Protein AF-A0A7C4LG03-F1 (afdb_monomer_lite)

Structure (mmCIF, N/CA/C/O backbone):
data_AF-A0A7C4LG03-F1
#
_entry.id   AF-A0A7C4LG03-F1
#
loop_
_atom_site.group_PDB
_atom_site.id
_atom_site.type_symbol
_atom_site.label_atom_id
_atom_site.label_alt_id
_atom_site.label_comp_id
_atom_site.label_asym_id
_atom_site.label_entity_id
_atom_site.label_seq_id
_atom_site.pdbx_PDB_ins_code
_atom_site.Cartn_x
_atom_site.Cartn_y
_atom_site.Cartn_z
_atom_site.occupancy
_atom_site.B_iso_or_equiv
_atom_site.auth_seq_id
_atom_site.auth_comp_id
_atom_site.auth_asym_id
_atom_site.auth_atom_id
_atom_site.pdbx_PDB_model_num
ATOM 1 N N . MET A 1 1 ? -9.946 -1.628 -6.806 1.00 77.06 1 MET A N 1
ATOM 2 C CA . MET A 1 1 ? -10.764 -2.321 -5.781 1.00 77.06 1 MET A CA 1
ATOM 3 C C . MET A 1 1 ? -10.732 -1.631 -4.414 1.00 77.06 1 MET A C 1
ATOM 5 O O . MET A 1 1 ? -11.793 -1.486 -3.821 1.00 77.06 1 MET A O 1
ATOM 9 N N . GLY A 1 2 ? -9.588 -1.123 -3.931 1.00 86.25 2 GLY A N 1
ATOM 10 C CA . GLY A 1 2 ? -9.483 -0.459 -2.616 1.00 86.25 2 GLY A CA 1
ATOM 11 C C . GLY A 1 2 ? -10.458 0.692 -2.360 1.00 86.25 2 GLY A C 1
ATOM 12 O O . GLY A 1 2 ? -11.026 0.765 -1.279 1.00 86.25 2 GLY A O 1
ATOM 13 N N . ALA A 1 3 ? -10.741 1.531 -3.362 1.00 88.12 3 ALA A N 1
ATOM 14 C CA . ALA A 1 3 ? -11.720 2.617 -3.231 1.00 88.12 3 ALA A CA 1
ATOM 15 C C . ALA A 1 3 ? -13.138 2.117 -2.883 1.00 88.12 3 ALA A C 1
ATOM 17 O O . ALA A 1 3 ? -13.850 2.743 -2.102 1.00 88.12 3 ALA A O 1
ATOM 18 N N . ILE A 1 4 ? -13.530 0.953 -3.412 1.00 91.38 4 ILE A N 1
ATOM 19 C CA . ILE A 1 4 ? -14.808 0.310 -3.083 1.00 91.38 4 ILE A CA 1
ATOM 20 C C . ILE A 1 4 ? -14.741 -0.281 -1.670 1.00 91.38 4 ILE A C 1
ATOM 22 O O . ILE A 1 4 ? -15.679 -0.127 -0.896 1.00 91.38 4 ILE A O 1
ATOM 26 N N . GLY A 1 5 ? -13.619 -0.902 -1.294 1.00 86.06 5 GLY A N 1
ATOM 27 C CA . GLY A 1 5 ? -13.399 -1.389 0.073 1.00 86.06 5 GLY A CA 1
ATOM 28 C C . GLY A 1 5 ? -13.488 -0.275 1.123 1.00 86.06 5 GLY A C 1
ATOM 29 O O . GLY A 1 5 ? -14.085 -0.469 2.178 1.00 86.06 5 GLY A O 1
ATOM 30 N N . MET A 1 6 ? -12.991 0.922 0.805 1.00 90.31 6 MET A N 1
ATOM 31 C CA . MET A 1 6 ? -13.046 2.091 1.688 1.00 90.31 6 MET A CA 1
ATOM 32 C C . MET A 1 6 ? -14.484 2.549 1.985 1.00 90.31 6 MET A C 1
ATOM 34 O O . MET A 1 6 ? -14.766 3.015 3.088 1.00 90.31 6 MET A O 1
ATOM 38 N N . THR A 1 7 ? -15.398 2.415 1.016 1.00 90.12 7 THR A N 1
ATOM 39 C CA . THR A 1 7 ? -16.798 2.854 1.148 1.00 90.12 7 THR A CA 1
ATOM 40 C C . THR A 1 7 ? -17.733 1.745 1.622 1.00 90.12 7 THR A C 1
ATOM 42 O O . THR A 1 7 ? -18.700 2.025 2.329 1.00 90.12 7 THR A O 1
ATOM 45 N N . ARG A 1 8 ? -17.456 0.485 1.265 1.00 90.12 8 ARG A N 1
ATOM 46 C CA . ARG A 1 8 ? -18.318 -0.665 1.577 1.00 90.12 8 ARG A CA 1
ATOM 47 C C . ARG A 1 8 ? -17.996 -1.342 2.906 1.00 90.12 8 ARG A C 1
ATOM 49 O O . ARG A 1 8 ? -18.897 -1.937 3.490 1.00 90.12 8 ARG A O 1
ATOM 56 N N . LEU A 1 9 ? -16.753 -1.282 3.391 1.00 88.00 9 LEU A N 1
ATOM 57 C CA . LEU A 1 9 ? -16.386 -1.961 4.634 1.00 88.00 9 LEU A CA 1
ATOM 58 C C . LEU A 1 9 ? -16.819 -1.167 5.869 1.00 88.00 9 LEU A C 1
ATOM 60 O O . LEU A 1 9 ? -16.688 0.060 5.949 1.00 88.00 9 LEU A O 1
ATOM 64 N N . GLN A 1 10 ? -17.325 -1.903 6.854 1.00 84.12 10 GLN A N 1
ATOM 65 C CA . GLN A 1 10 ? -17.710 -1.369 8.153 1.00 84.12 10 GLN A CA 1
ATOM 66 C C . GLN A 1 10 ? -16.500 -1.328 9.089 1.00 84.12 10 GLN A C 1
ATOM 68 O O . GLN A 1 10 ? -15.719 -2.277 9.149 1.00 84.12 10 GLN A O 1
ATOM 73 N N . GLY A 1 11 ? -16.374 -0.232 9.839 1.00 85.81 11 GLY A N 1
ATOM 74 C CA . GLY A 1 11 ? -15.279 -0.018 10.783 1.00 85.81 11 GLY A CA 1
ATOM 75 C C . GLY A 1 11 ? -13.996 0.509 10.132 1.00 85.81 11 GLY A C 1
ATOM 76 O O . GLY A 1 11 ? -13.647 0.178 9.000 1.00 85.81 11 GLY A O 1
ATOM 77 N N . PHE A 1 12 ? -13.271 1.349 10.871 1.00 88.69 12 PHE A N 1
ATOM 78 C CA . PHE A 1 12 ? -12.033 1.983 10.408 1.00 88.69 12 PHE A CA 1
ATOM 79 C C . PHE A 1 12 ? -10.944 0.965 10.044 1.00 88.69 12 PHE A C 1
ATOM 81 O O . PHE A 1 12 ? -10.333 1.075 8.986 1.00 88.69 12 PHE A O 1
ATOM 88 N N . PHE A 1 13 ? -10.729 -0.051 10.885 1.00 89.38 13 PHE A N 1
ATOM 89 C CA . PHE A 1 13 ? -9.651 -1.028 10.699 1.00 89.38 13 PHE A CA 1
ATOM 90 C C . PHE A 1 13 ? -9.814 -1.838 9.409 1.00 89.38 13 PHE A C 1
ATOM 92 O O . PHE A 1 13 ? -8.852 -1.998 8.661 1.00 89.38 13 PHE A O 1
ATOM 99 N N . ASN A 1 14 ? -11.043 -2.246 9.086 1.00 90.50 14 ASN A N 1
ATOM 100 C CA . ASN A 1 14 ? -11.335 -2.952 7.840 1.00 90.50 14 ASN A CA 1
ATOM 101 C C . ASN A 1 14 ? -11.124 -2.054 6.613 1.00 90.50 14 ASN A C 1
ATOM 103 O O . ASN A 1 14 ? -10.578 -2.503 5.606 1.00 90.50 14 ASN A O 1
ATOM 107 N N . ARG A 1 15 ? -11.503 -0.769 6.699 1.00 91.88 15 ARG A N 1
ATOM 108 C CA . ARG A 1 15 ? -11.278 0.205 5.616 1.00 91.88 15 ARG A CA 1
ATOM 109 C C . ARG A 1 15 ? -9.795 0.440 5.364 1.00 91.88 15 ARG A C 1
ATOM 111 O O . ARG A 1 15 ? -9.361 0.378 4.217 1.00 91.88 15 ARG A O 1
ATOM 118 N N . VAL A 1 16 ? -9.018 0.669 6.422 1.00 92.25 16 VAL A N 1
ATOM 119 C CA . VAL A 1 16 ? -7.570 0.884 6.307 1.00 92.25 16 VAL A CA 1
ATOM 120 C C . VAL A 1 16 ? -6.876 -0.367 5.772 1.00 92.25 16 VAL A C 1
ATOM 122 O O . VAL A 1 16 ? -6.035 -0.243 4.889 1.00 92.25 16 VAL A O 1
ATOM 125 N N . HIS A 1 17 ? -7.270 -1.563 6.222 1.00 91.56 17 HIS A N 1
ATOM 126 C CA . HIS A 1 17 ? -6.746 -2.821 5.688 1.00 91.56 17 HIS A CA 1
ATOM 127 C C . HIS A 1 17 ? -7.008 -2.960 4.181 1.00 91.56 17 HIS A C 1
ATOM 129 O O . HIS A 1 17 ? -6.089 -3.223 3.408 1.00 91.56 17 HIS A O 1
ATOM 135 N N . ALA A 1 18 ? -8.244 -2.722 3.733 1.00 94.06 18 ALA A N 1
ATOM 136 C CA . ALA A 1 18 ? -8.564 -2.787 2.309 1.00 94.06 18 ALA A CA 1
ATOM 137 C C . ALA A 1 18 ? -7.837 -1.715 1.486 1.00 94.06 18 ALA A C 1
ATOM 139 O O . ALA A 1 18 ? -7.414 -1.991 0.359 1.00 94.06 18 ALA A O 1
ATOM 140 N N . ALA A 1 19 ? -7.667 -0.510 2.035 1.00 93.25 19 ALA A N 1
ATOM 141 C CA . ALA A 1 19 ? -6.915 0.553 1.383 1.00 93.25 19 ALA A CA 1
ATOM 142 C C . ALA A 1 19 ? -5.451 0.150 1.176 1.00 93.25 19 ALA A C 1
ATOM 144 O O . ALA A 1 19 ? -4.922 0.332 0.081 1.00 93.25 19 ALA A O 1
ATOM 145 N N . THR A 1 20 ? -4.805 -0.446 2.177 1.00 93.56 20 THR A N 1
ATOM 146 C CA . THR A 1 20 ? -3.368 -0.738 2.113 1.00 93.56 20 THR A CA 1
ATOM 147 C C . THR A 1 20 ? -3.046 -2.020 1.370 1.00 93.56 20 THR A C 1
ATOM 149 O O . THR A 1 20 ? -2.132 -2.006 0.549 1.00 93.56 20 THR A O 1
ATOM 152 N N . VAL A 1 21 ? -3.854 -3.075 1.512 1.00 93.94 21 VAL A N 1
ATOM 153 C CA . VAL A 1 21 ? -3.747 -4.267 0.652 1.00 93.94 21 VAL A CA 1
ATOM 154 C C . VAL A 1 21 ? -3.955 -3.884 -0.813 1.00 93.94 21 VAL A C 1
ATOM 156 O O . VAL A 1 21 ? -3.182 -4.298 -1.677 1.00 93.94 21 VAL A O 1
ATOM 159 N N . SER A 1 22 ? -4.944 -3.031 -1.106 1.00 93.62 22 SER A N 1
ATOM 160 C CA . SER A 1 22 ? -5.149 -2.551 -2.473 1.00 93.62 22 SER A CA 1
ATOM 161 C C . SER A 1 22 ? -4.047 -1.607 -2.949 1.00 93.62 22 SER A C 1
ATOM 163 O O . SER A 1 22 ? -3.788 -1.594 -4.147 1.00 93.62 22 SER A O 1
ATOM 165 N N . ALA A 1 23 ? -3.434 -0.803 -2.079 1.00 93.88 23 ALA A N 1
ATOM 166 C CA . ALA A 1 23 ? -2.336 0.081 -2.463 1.00 93.88 23 ALA A CA 1
ATOM 167 C C . ALA A 1 23 ? -1.068 -0.721 -2.784 1.00 93.88 23 ALA A C 1
ATOM 169 O O . ALA A 1 23 ? -0.436 -0.463 -3.806 1.00 93.88 23 ALA A O 1
ATOM 170 N N . ILE A 1 24 ? -0.741 -1.728 -1.965 1.00 95.31 24 ILE A N 1
ATOM 171 C CA . ILE A 1 24 ? 0.409 -2.612 -2.182 1.00 95.31 24 ILE A CA 1
ATOM 172 C C . ILE A 1 24 ? 0.174 -3.452 -3.436 1.00 95.31 24 ILE A C 1
ATOM 174 O O . ILE A 1 24 ? 0.907 -3.303 -4.409 1.00 95.31 24 ILE A O 1
ATOM 178 N N . GLY A 1 25 ? -0.878 -4.275 -3.466 1.00 92.50 25 GLY A N 1
ATOM 179 C CA . GLY A 1 25 ? -1.142 -5.155 -4.609 1.00 92.50 25 GLY A CA 1
ATOM 180 C C . GLY A 1 25 ? -1.441 -4.388 -5.900 1.00 92.50 25 GLY A C 1
ATOM 181 O O . GLY A 1 25 ? -1.019 -4.790 -6.978 1.00 92.50 25 GLY A O 1
ATOM 182 N N . GLY A 1 26 ? -2.127 -3.247 -5.795 1.00 92.25 26 GLY A N 1
ATOM 183 C CA . GLY A 1 26 ? -2.490 -2.423 -6.945 1.00 92.25 26 GLY A CA 1
ATOM 184 C C . GLY A 1 26 ? -1.356 -1.565 -7.501 1.00 92.25 26 GLY A C 1
ATOM 185 O O . GLY A 1 26 ? -1.451 -1.175 -8.657 1.00 92.25 26 GLY A O 1
ATOM 186 N N . SER A 1 27 ? -0.304 -1.276 -6.726 1.00 94.81 27 SER A N 1
ATOM 187 C CA . SER A 1 27 ? 0.815 -0.432 -7.187 1.00 94.81 27 SER A CA 1
ATOM 188 C C . SER A 1 27 ? 2.104 -1.219 -7.397 1.00 94.81 27 SER A C 1
ATOM 190 O O . SER A 1 27 ? 2.779 -1.020 -8.401 1.00 94.81 27 SER A O 1
ATOM 192 N N . VAL A 1 28 ? 2.456 -2.138 -6.493 1.00 96.50 28 VAL A N 1
ATOM 193 C CA . VAL A 1 28 ? 3.730 -2.875 -6.556 1.00 96.50 28 VAL A CA 1
ATOM 194 C C . VAL A 1 28 ? 3.779 -3.773 -7.791 1.00 96.50 28 VAL A C 1
ATOM 196 O O . VAL A 1 28 ? 4.747 -3.715 -8.546 1.00 96.50 28 VAL A O 1
ATOM 199 N N . THR A 1 29 ? 2.725 -4.552 -8.047 1.00 95.12 29 THR A N 1
ATOM 200 C CA . THR A 1 29 ? 2.655 -5.451 -9.208 1.00 95.12 29 THR A CA 1
ATOM 201 C C . THR A 1 29 ? 2.825 -4.712 -10.545 1.00 95.12 29 THR A C 1
ATOM 203 O O . THR A 1 29 ? 3.712 -5.100 -11.310 1.00 95.12 29 THR A O 1
ATOM 206 N N . PRO A 1 30 ? 2.072 -3.634 -10.852 1.00 95.94 30 PRO A N 1
ATOM 207 C CA . PRO A 1 30 ? 2.290 -2.905 -12.099 1.00 95.94 30 PRO A CA 1
ATOM 208 C C . PRO A 1 30 ? 3.618 -2.147 -12.134 1.00 95.94 30 PRO A C 1
ATOM 210 O O . PRO A 1 30 ? 4.205 -2.061 -13.204 1.00 95.94 30 PRO A O 1
ATOM 213 N N . LEU A 1 31 ? 4.141 -1.637 -11.013 1.00 96.94 31 LEU A N 1
ATOM 214 C CA . LEU A 1 31 ? 5.446 -0.961 -11.005 1.00 96.94 31 LEU A CA 1
ATOM 215 C C . LEU A 1 31 ? 6.603 -1.917 -11.316 1.00 96.94 31 LEU A C 1
ATOM 217 O O . LEU A 1 31 ? 7.500 -1.554 -12.078 1.00 96.94 31 LEU A O 1
ATOM 221 N N . ILE A 1 32 ? 6.566 -3.143 -10.788 1.00 96.31 32 ILE A N 1
ATOM 222 C CA . ILE A 1 32 ? 7.520 -4.193 -11.169 1.00 96.31 32 ILE A CA 1
ATOM 223 C C . ILE A 1 32 ? 7.351 -4.529 -12.656 1.00 96.31 32 ILE A C 1
ATOM 225 O O . ILE A 1 32 ? 8.340 -4.593 -13.383 1.00 96.31 32 ILE A O 1
ATOM 229 N N . GLY A 1 33 ? 6.108 -4.664 -13.130 1.00 95.88 33 GLY A N 1
ATOM 230 C CA . GLY A 1 33 ? 5.812 -4.897 -14.546 1.00 95.88 33 GLY A CA 1
ATOM 231 C C . GLY A 1 33 ? 6.370 -3.807 -15.465 1.00 95.88 33 GLY A C 1
ATOM 232 O O . GLY A 1 33 ? 7.038 -4.119 -16.444 1.00 95.88 33 GLY A O 1
ATOM 233 N N . VAL A 1 34 ? 6.168 -2.531 -15.123 1.00 96.19 34 VAL A N 1
ATOM 234 C CA . VAL A 1 34 ? 6.709 -1.377 -15.860 1.00 96.19 34 VAL A CA 1
ATOM 235 C C . VAL A 1 34 ? 8.233 -1.362 -15.811 1.00 96.19 34 VAL A C 1
ATOM 237 O O . VAL A 1 34 ? 8.863 -1.054 -16.818 1.00 96.19 34 VAL A O 1
ATOM 240 N N . SER A 1 35 ? 8.837 -1.730 -14.679 1.00 95.06 35 SER A N 1
ATOM 241 C CA . SER A 1 35 ? 10.294 -1.802 -14.559 1.00 95.06 35 SER A CA 1
ATOM 242 C C . SER A 1 35 ? 10.890 -2.826 -15.529 1.00 95.06 35 SER A C 1
ATOM 244 O O . SER A 1 35 ? 11.797 -2.495 -16.295 1.00 95.06 35 SER A O 1
ATOM 246 N N . LEU A 1 36 ? 10.318 -4.033 -15.576 1.00 95.12 36 LEU A N 1
ATOM 247 C CA . LEU A 1 36 ? 10.741 -5.093 -16.494 1.00 95.12 36 LEU A CA 1
ATOM 248 C C . LEU A 1 36 ? 10.434 -4.749 -17.958 1.00 95.12 36 LEU A C 1
ATOM 250 O O . LEU A 1 36 ? 11.296 -4.911 -18.820 1.00 95.12 36 LEU A O 1
ATOM 254 N N . LEU A 1 37 ? 9.236 -4.230 -18.241 1.00 95.31 37 LEU A N 1
ATOM 255 C CA . LEU A 1 37 ? 8.824 -3.849 -19.593 1.00 95.31 37 LEU A CA 1
ATOM 256 C C . LEU A 1 37 ? 9.695 -2.721 -20.151 1.00 95.31 37 LEU A C 1
ATOM 258 O O . LEU A 1 37 ? 10.096 -2.771 -21.309 1.00 95.31 37 LEU A O 1
ATOM 262 N N . SER A 1 38 ? 10.031 -1.729 -19.325 1.00 93.81 38 SER A N 1
ATOM 263 C CA . SER A 1 38 ? 10.912 -0.629 -19.714 1.00 93.81 38 SER A CA 1
ATOM 264 C C . SER A 1 38 ? 12.273 -1.146 -20.178 1.00 93.81 38 SER A C 1
ATOM 266 O O . SER A 1 38 ? 12.777 -0.686 -21.196 1.00 93.81 38 SER A O 1
ATOM 268 N N . LEU A 1 39 ? 12.847 -2.141 -19.493 1.00 91.50 39 LEU A N 1
ATOM 269 C CA . LEU A 1 39 ? 14.127 -2.741 -19.890 1.00 91.50 39 LEU A CA 1
ATOM 270 C C . LEU A 1 39 ? 14.058 -3.464 -21.243 1.00 91.50 39 LEU A C 1
ATOM 272 O O . LEU A 1 39 ? 15.052 -3.464 -21.967 1.00 91.50 39 LEU A O 1
ATOM 276 N N . ALA A 1 40 ? 12.902 -4.034 -21.589 1.00 92.00 40 ALA A N 1
ATOM 277 C CA . ALA A 1 40 ? 12.679 -4.721 -22.860 1.00 92.00 40 ALA A CA 1
ATOM 278 C C . ALA A 1 40 ? 12.432 -3.766 -24.046 1.00 92.00 40 ALA A C 1
ATOM 280 O O . ALA A 1 40 ? 12.560 -4.175 -25.196 1.00 92.00 40 ALA A O 1
ATOM 281 N N . LEU A 1 41 ? 12.085 -2.499 -23.792 1.00 92.44 41 LEU A N 1
ATOM 282 C CA . LEU A 1 41 ? 11.803 -1.511 -24.836 1.00 92.44 41 LEU A CA 1
ATOM 283 C C . LEU A 1 41 ? 13.077 -0.764 -25.253 1.00 92.44 41 LEU A C 1
ATOM 285 O O . LEU A 1 41 ? 13.488 0.215 -24.627 1.00 92.44 41 LEU A O 1
ATOM 289 N N . GLU A 1 42 ? 13.690 -1.204 -26.351 1.00 86.62 42 GLU A N 1
ATOM 290 C CA . GLU A 1 42 ? 14.899 -0.579 -26.911 1.00 86.62 42 GLU A CA 1
ATOM 291 C C . GLU A 1 42 ? 14.644 0.830 -27.470 1.00 86.62 42 GLU A C 1
ATOM 293 O O . GLU A 1 42 ? 15.502 1.703 -27.338 1.00 86.62 42 GLU A O 1
ATOM 298 N N . GLU A 1 43 ? 13.429 1.094 -27.958 1.00 87.31 43 GLU A N 1
ATOM 299 C CA . GLU A 1 43 ? 12.965 2.402 -28.458 1.00 87.31 43 GLU A CA 1
ATOM 300 C C . GLU A 1 43 ? 13.084 3.536 -27.420 1.00 87.31 43 GLU A C 1
ATOM 302 O O . GLU A 1 43 ? 13.175 4.719 -27.754 1.00 87.31 43 GLU A O 1
ATOM 307 N N . LEU A 1 44 ? 13.108 3.199 -26.125 1.00 79.88 44 LEU A N 1
ATOM 308 C CA . LEU A 1 44 ? 13.279 4.181 -25.053 1.00 79.88 44 LEU A CA 1
ATOM 309 C C . LEU A 1 44 ? 14.725 4.693 -24.929 1.00 79.88 44 LEU A C 1
ATOM 311 O O . LEU A 1 44 ? 14.957 5.706 -24.252 1.00 79.88 44 LEU A O 1
ATOM 315 N N . GLY A 1 45 ? 15.693 4.018 -25.556 1.00 89.06 45 GLY A N 1
ATOM 316 C CA . GLY A 1 45 ? 17.114 4.331 -25.457 1.00 89.06 45 GLY A CA 1
ATOM 317 C C . GLY A 1 45 ? 17.586 4.357 -24.001 1.00 89.06 45 GLY A C 1
ATOM 318 O O . GLY A 1 45 ? 17.203 3.523 -23.184 1.00 89.06 45 GLY A O 1
ATOM 319 N N . ILE A 1 46 ? 18.387 5.359 -23.632 1.00 90.31 46 ILE A N 1
ATOM 320 C CA . ILE A 1 46 ? 18.949 5.493 -22.276 1.00 90.31 46 ILE A CA 1
ATOM 321 C C . ILE A 1 46 ? 17.881 5.686 -21.183 1.00 90.31 46 ILE A C 1
ATOM 323 O O . ILE A 1 46 ? 18.090 5.298 -20.032 1.00 90.31 46 ILE A O 1
ATOM 327 N N . ARG A 1 47 ? 16.706 6.231 -21.532 1.00 91.38 47 ARG A N 1
ATOM 328 C CA . ARG A 1 47 ? 15.616 6.480 -20.572 1.00 91.38 47 ARG A CA 1
ATOM 329 C C . ARG A 1 47 ? 15.066 5.196 -19.957 1.00 91.38 47 ARG A C 1
ATOM 331 O O . ARG A 1 47 ? 14.539 5.253 -18.847 1.00 91.38 47 ARG A O 1
ATOM 338 N N . ARG A 1 48 ? 15.253 4.047 -20.617 1.00 90.25 48 ARG A N 1
ATOM 339 C CA . ARG A 1 48 ? 14.790 2.745 -20.123 1.00 90.25 48 ARG A CA 1
ATOM 340 C C . ARG A 1 48 ? 15.310 2.410 -18.728 1.00 90.25 48 ARG A C 1
ATOM 342 O O . ARG A 1 48 ? 14.558 1.890 -17.908 1.00 90.25 48 ARG A O 1
ATOM 349 N N . PHE A 1 49 ? 16.568 2.757 -18.445 1.00 91.88 49 PHE A N 1
ATOM 350 C CA . PHE A 1 49 ? 17.215 2.471 -17.165 1.00 91.88 49 PHE A CA 1
ATOM 351 C C . PHE A 1 49 ? 16.702 3.386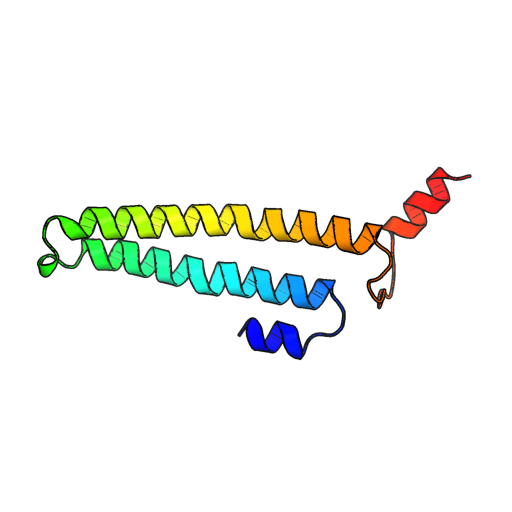 -16.053 1.00 91.88 49 PHE A C 1
ATOM 353 O O . PHE A 1 49 ? 16.472 2.929 -14.935 1.00 91.88 49 PHE A O 1
ATOM 360 N N . TYR A 1 50 ? 16.452 4.659 -16.368 1.00 94.69 50 TYR A N 1
ATOM 361 C CA . TYR A 1 50 ? 15.872 5.603 -15.415 1.00 94.69 50 TYR A CA 1
ATOM 362 C C . TYR A 1 50 ? 14.444 5.216 -15.041 1.00 94.69 50 TYR A C 1
ATOM 364 O O . TYR A 1 50 ? 14.104 5.212 -13.860 1.00 94.69 50 TYR A O 1
ATOM 372 N N . VAL A 1 51 ? 13.608 4.868 -16.021 1.00 94.94 51 VAL A N 1
ATOM 373 C CA . VAL A 1 51 ? 12.231 4.426 -15.756 1.00 94.94 51 VAL A 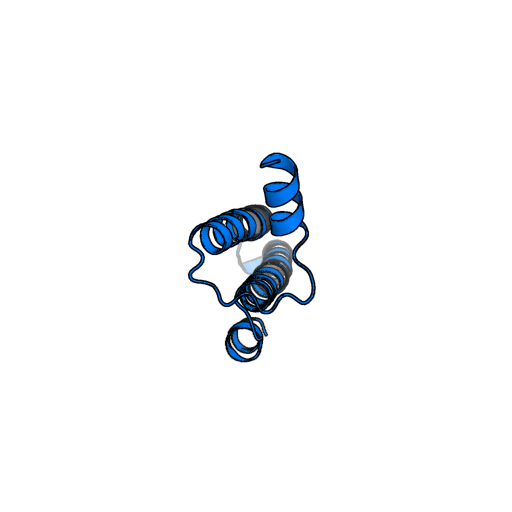CA 1
ATOM 374 C C . VAL A 1 51 ? 12.246 3.129 -14.949 1.00 94.94 51 VAL A C 1
ATOM 376 O O . VAL A 1 51 ? 11.599 3.060 -13.908 1.00 94.94 51 VAL A O 1
ATOM 379 N N . ALA A 1 52 ? 13.062 2.147 -15.345 1.00 94.50 52 ALA A N 1
ATOM 380 C CA . ALA A 1 52 ? 13.161 0.881 -14.627 1.00 94.50 52 ALA A CA 1
ATOM 381 C C . ALA A 1 52 ? 13.612 1.056 -13.168 1.00 94.50 52 ALA A C 1
ATOM 383 O O . ALA A 1 52 ? 12.985 0.494 -12.264 1.00 94.50 52 ALA A O 1
ATOM 384 N N . GLY A 1 53 ? 14.646 1.869 -12.930 1.00 95.12 53 GLY A N 1
ATOM 385 C CA . GLY A 1 53 ? 15.165 2.146 -11.591 1.00 95.12 53 GLY A CA 1
ATOM 386 C C . GLY A 1 53 ? 14.174 2.907 -10.710 1.00 95.12 53 GLY A C 1
ATOM 387 O O . GLY A 1 53 ? 13.953 2.518 -9.561 1.00 95.12 53 GLY A O 1
ATOM 388 N N . ASN A 1 54 ? 13.525 3.947 -11.243 1.00 96.25 54 ASN A N 1
ATOM 389 C CA . ASN A 1 54 ? 12.529 4.718 -10.493 1.00 96.25 54 ASN A CA 1
ATOM 390 C C . ASN A 1 54 ? 11.291 3.878 -10.161 1.00 96.25 54 ASN A C 1
ATOM 392 O O . ASN A 1 54 ? 10.832 3.904 -9.020 1.00 96.25 54 ASN A O 1
ATOM 396 N N . SER A 1 55 ? 10.777 3.095 -11.115 1.00 96.56 55 SER A N 1
ATOM 397 C CA . SER A 1 55 ? 9.620 2.223 -10.884 1.00 96.56 55 SER A CA 1
ATOM 398 C C . SER A 1 55 ? 9.913 1.149 -9.837 1.00 96.56 55 SER A C 1
ATOM 400 O O . SER A 1 55 ? 9.087 0.926 -8.951 1.00 96.56 55 SER A O 1
ATOM 402 N N . LEU A 1 56 ? 11.100 0.534 -9.876 1.00 96.62 56 LEU A N 1
ATOM 403 C CA . LEU A 1 56 ? 11.506 -0.456 -8.877 1.00 96.62 56 LEU A CA 1
ATOM 404 C C . LEU A 1 56 ? 11.686 0.176 -7.489 1.00 96.62 56 LEU A C 1
ATOM 406 O O . LEU A 1 56 ? 11.198 -0.358 -6.494 1.00 96.62 56 LEU A O 1
ATOM 410 N N . THR A 1 57 ? 12.331 1.342 -7.425 1.00 97.50 57 THR A N 1
ATOM 411 C CA . THR A 1 57 ? 12.523 2.080 -6.167 1.00 97.50 57 THR A CA 1
ATOM 412 C C . THR A 1 57 ? 11.180 2.484 -5.561 1.00 97.50 57 THR A C 1
ATOM 414 O O . THR A 1 57 ? 10.948 2.266 -4.373 1.00 97.50 57 THR A O 1
ATOM 417 N N . ALA A 1 58 ? 10.255 3.001 -6.374 1.00 97.31 58 ALA A N 1
ATOM 418 C CA . ALA A 1 58 ? 8.908 3.339 -5.929 1.00 97.31 58 ALA A CA 1
ATOM 419 C C . ALA A 1 58 ? 8.152 2.109 -5.401 1.00 97.31 58 ALA A C 1
ATOM 421 O O . ALA A 1 58 ? 7.506 2.197 -4.358 1.00 97.31 58 ALA A O 1
ATOM 422 N N . ALA A 1 59 ? 8.269 0.954 -6.066 1.00 97.06 59 ALA A N 1
ATOM 423 C CA . ALA A 1 59 ? 7.648 -0.288 -5.609 1.00 97.06 59 ALA A CA 1
ATOM 424 C C . ALA A 1 59 ? 8.157 -0.708 -4.218 1.00 97.06 59 ALA A C 1
ATOM 426 O O . ALA A 1 59 ? 7.353 -1.035 -3.344 1.00 97.06 59 ALA A O 1
ATOM 427 N N . LEU A 1 60 ? 9.474 -0.638 -3.990 1.00 96.81 60 LEU A N 1
ATOM 428 C CA . LEU A 1 60 ? 10.086 -0.945 -2.692 1.00 96.81 60 LEU A CA 1
ATOM 429 C C . LEU A 1 60 ? 9.647 0.037 -1.602 1.00 96.81 60 LEU A C 1
ATOM 431 O O . LEU A 1 60 ? 9.293 -0.382 -0.500 1.00 96.81 60 LEU A O 1
ATOM 435 N N . LEU A 1 61 ? 9.619 1.335 -1.911 1.00 97.56 61 LEU A N 1
ATOM 436 C CA . LEU A 1 61 ? 9.148 2.349 -0.968 1.00 97.56 61 LEU A CA 1
ATOM 437 C C . LEU A 1 61 ? 7.687 2.112 -0.585 1.00 97.56 61 LEU A C 1
ATOM 439 O O . LEU A 1 61 ? 7.367 2.113 0.600 1.00 97.56 61 LEU A O 1
ATOM 443 N N . ILE A 1 62 ? 6.805 1.844 -1.550 1.00 96.25 62 ILE A N 1
ATOM 444 C CA . ILE A 1 62 ? 5.391 1.549 -1.273 1.00 96.25 62 ILE A CA 1
ATOM 445 C C . ILE A 1 62 ? 5.257 0.314 -0.378 1.00 96.25 62 ILE A C 1
ATOM 447 O O . ILE A 1 62 ? 4.469 0.337 0.568 1.00 96.25 62 ILE A O 1
ATOM 451 N N . LEU A 1 63 ? 6.046 -0.735 -0.632 1.00 95.62 63 LEU A N 1
ATOM 452 C CA . LEU A 1 63 ? 6.015 -1.972 0.148 1.00 95.62 63 LEU A CA 1
ATOM 453 C C . LEU A 1 63 ? 6.349 -1.743 1.631 1.00 95.62 63 LEU A C 1
ATOM 455 O O . LEU A 1 63 ? 5.773 -2.406 2.489 1.00 95.62 63 LEU A O 1
ATOM 459 N N . ILE A 1 64 ? 7.240 -0.795 1.934 1.00 96.31 64 ILE A N 1
ATOM 460 C CA . ILE A 1 64 ? 7.653 -0.468 3.307 1.00 96.31 64 ILE A CA 1
ATOM 461 C C . ILE A 1 64 ? 6.711 0.566 3.937 1.00 96.31 64 ILE A C 1
ATOM 463 O O . ILE A 1 64 ? 6.251 0.398 5.070 1.00 96.31 64 ILE A O 1
ATOM 467 N N . LEU A 1 65 ? 6.401 1.644 3.213 1.00 96.31 65 LEU A N 1
ATOM 468 C CA . LEU A 1 65 ? 5.636 2.769 3.750 1.00 96.31 65 LEU A CA 1
ATOM 469 C C . LEU A 1 65 ? 4.162 2.413 3.976 1.00 96.31 65 LEU A C 1
ATOM 471 O O . LEU A 1 65 ? 3.572 2.889 4.946 1.00 96.31 65 LEU A O 1
ATOM 475 N N . ALA A 1 66 ? 3.558 1.573 3.131 1.00 94.75 66 ALA A N 1
ATOM 476 C CA . ALA A 1 66 ? 2.150 1.199 3.272 1.00 94.75 66 ALA A 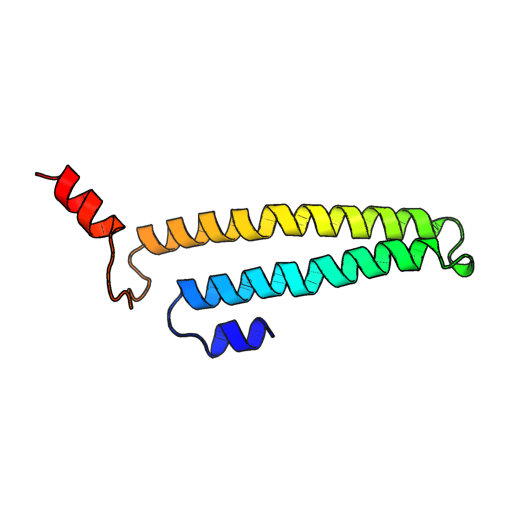CA 1
ATOM 477 C C . ALA A 1 66 ? 1.829 0.465 4.599 1.00 94.75 66 ALA A C 1
ATOM 479 O O . ALA A 1 66 ? 0.905 0.896 5.304 1.00 94.75 66 ALA A O 1
ATOM 480 N N . PRO A 1 67 ? 2.558 -0.598 5.006 1.00 93.94 67 PRO A N 1
ATOM 481 C CA . PRO A 1 67 ? 2.326 -1.239 6.300 1.00 93.94 67 PRO A CA 1
ATOM 482 C C . PRO A 1 67 ? 2.736 -0.342 7.474 1.00 93.94 67 PRO A C 1
ATOM 484 O O . PRO A 1 67 ? 1.999 -0.264 8.459 1.00 93.94 67 PRO A O 1
ATOM 487 N N . ALA A 1 68 ? 3.843 0.403 7.365 1.00 95.94 68 ALA A N 1
ATOM 488 C CA . ALA A 1 68 ? 4.275 1.327 8.416 1.00 95.94 68 ALA A CA 1
ATOM 489 C C . ALA A 1 68 ? 3.222 2.418 8.697 1.00 95.94 68 ALA A C 1
ATOM 491 O O . ALA A 1 68 ? 2.858 2.660 9.852 1.00 95.94 68 ALA A O 1
ATOM 492 N N . GLY A 1 69 ? 2.666 3.020 7.641 1.00 93.06 69 GLY A N 1
ATOM 493 C CA . GLY A 1 69 ? 1.591 4.006 7.741 1.00 93.06 69 GLY A CA 1
ATOM 494 C C . GLY A 1 69 ? 0.320 3.419 8.353 1.00 93.06 69 GLY A C 1
ATOM 495 O O . GLY A 1 69 ? -0.279 4.034 9.234 1.00 93.06 69 GLY A O 1
ATOM 496 N N . THR A 1 70 ? -0.052 2.195 7.968 1.00 93.88 70 THR A N 1
ATOM 497 C CA . THR A 1 70 ? -1.208 1.493 8.553 1.00 93.88 70 THR A CA 1
ATOM 498 C C . THR A 1 70 ? -1.052 1.290 10.053 1.00 93.88 70 THR A C 1
ATOM 500 O O . THR A 1 70 ? -1.979 1.583 10.807 1.00 93.88 70 THR A O 1
ATOM 503 N N . HIS A 1 71 ? 0.114 0.823 10.505 1.00 93.25 71 HIS A N 1
ATOM 504 C CA . HIS A 1 71 ? 0.379 0.621 11.928 1.00 93.25 71 HIS A CA 1
ATOM 505 C C . HIS A 1 71 ? 0.305 1.930 12.719 1.00 93.25 71 HIS A C 1
ATOM 507 O O . HIS A 1 71 ? -0.328 1.975 13.778 1.00 93.25 71 HIS A O 1
ATOM 513 N N . ALA A 1 72 ? 0.903 3.006 12.198 1.00 94.75 72 ALA A N 1
ATOM 514 C CA . ALA A 1 72 ? 0.849 4.320 12.831 1.00 94.75 72 ALA A CA 1
ATOM 515 C C . ALA A 1 72 ? -0.596 4.845 12.932 1.00 94.75 72 ALA A C 1
ATOM 517 O O . ALA A 1 72 ? -1.024 5.272 14.009 1.00 94.75 72 ALA A O 1
ATOM 518 N N . LEU A 1 73 ? -1.368 4.742 11.846 1.00 92.44 73 LEU A N 1
ATOM 519 C CA . LEU A 1 73 ? -2.773 5.153 11.800 1.00 92.44 73 LEU A CA 1
ATOM 520 C C . LEU A 1 73 ? -3.649 4.318 12.736 1.00 92.44 73 LEU A C 1
ATOM 522 O O . LEU A 1 73 ? -4.434 4.885 13.492 1.00 92.44 73 LEU A O 1
ATOM 526 N N . ALA A 1 74 ? -3.494 2.993 12.740 1.00 91.19 74 ALA A N 1
ATOM 527 C CA . ALA A 1 74 ? -4.242 2.093 13.616 1.00 91.19 74 ALA A CA 1
ATOM 528 C C . ALA A 1 74 ? -3.994 2.410 15.097 1.00 91.19 74 ALA A C 1
ATOM 530 O O . ALA A 1 74 ? -4.936 2.471 15.890 1.00 91.19 74 ALA A O 1
ATOM 531 N N . ARG A 1 75 ? -2.738 2.685 15.471 1.00 90.06 75 ARG A N 1
ATOM 532 C CA . ARG A 1 75 ? -2.383 3.061 16.845 1.00 90.06 75 ARG A CA 1
ATOM 533 C C . ARG A 1 75 ? -2.950 4.424 17.238 1.00 90.06 75 ARG A C 1
ATOM 535 O O . ARG A 1 75 ? -3.453 4.567 18.353 1.00 90.06 75 ARG A O 1
ATOM 542 N N . ALA A 1 76 ? -2.885 5.411 16.345 1.00 91.31 76 ALA A N 1
ATOM 543 C CA . ALA A 1 76 ? -3.453 6.736 16.582 1.00 91.31 76 ALA A CA 1
ATOM 544 C C . ALA A 1 76 ? -4.982 6.678 16.728 1.00 91.31 76 ALA A C 1
ATOM 546 O O . ALA A 1 76 ? -5.522 7.205 17.698 1.00 91.31 76 ALA A O 1
ATOM 547 N N . ALA A 1 77 ? -5.653 5.959 15.828 1.00 89.31 77 ALA A N 1
ATOM 548 C CA . ALA A 1 77 ? -7.094 5.728 15.846 1.00 89.31 77 ALA A CA 1
ATOM 549 C C . ALA A 1 77 ? -7.569 4.997 17.111 1.00 89.31 77 ALA A C 1
ATOM 551 O O . ALA A 1 77 ? -8.584 5.357 17.702 1.00 89.31 77 ALA A O 1
ATOM 552 N N . TYR A 1 78 ? -6.820 3.990 17.570 1.00 87.12 78 TYR A N 1
ATOM 553 C CA . TYR A 1 78 ? -7.142 3.302 18.820 1.00 87.12 78 TYR A CA 1
ATOM 554 C C . TYR A 1 78 ? -6.946 4.210 20.043 1.00 87.12 78 TYR A C 1
ATOM 556 O O . TYR A 1 78 ? -7.722 4.155 20.998 1.00 87.12 78 TYR A O 1
ATOM 564 N N . LYS A 1 79 ? -5.923 5.076 20.023 1.00 86.88 79 LYS A N 1
ATOM 565 C CA . LYS A 1 79 ? -5.655 6.032 21.106 1.00 86.88 79 LYS A CA 1
ATOM 566 C C . LYS A 1 79 ? -6.685 7.163 21.159 1.00 86.88 79 LYS A C 1
ATOM 568 O O . LYS A 1 79 ? -7.018 7.591 22.261 1.00 86.88 79 LYS A O 1
ATOM 573 N N . SER A 1 80 ? -7.181 7.635 20.015 1.00 85.62 80 SER A N 1
ATOM 574 C CA . SER A 1 80 ? -8.126 8.756 19.958 1.00 85.62 80 SER A CA 1
ATOM 575 C C . SER A 1 80 ? -9.522 8.407 20.476 1.00 85.62 80 SER A C 1
ATOM 577 O O . SER A 1 80 ? -10.266 9.321 20.799 1.00 85.62 80 SER A O 1
ATOM 579 N N . ARG A 1 81 ? -9.888 7.118 20.582 1.00 77.06 81 ARG A N 1
ATOM 580 C CA . ARG A 1 81 ? -11.222 6.619 21.006 1.00 77.06 81 ARG A CA 1
ATOM 581 C C . ARG A 1 81 ? -12.416 7.099 20.161 1.00 77.06 81 ARG A C 1
ATOM 583 O O . ARG A 1 81 ? -13.533 6.672 20.412 1.00 77.06 81 ARG A O 1
ATOM 590 N N . GLU A 1 82 ? -12.169 7.912 19.141 1.00 71.75 82 GLU A N 1
ATOM 591 C CA . GLU A 1 82 ? -13.143 8.421 18.164 1.00 71.75 82 GLU A CA 1
ATOM 592 C C . GLU A 1 82 ? -13.642 7.332 17.202 1.00 71.75 82 GLU A C 1
ATOM 594 O O . GLU A 1 82 ? -14.678 7.463 16.553 1.00 71.75 82 GLU A O 1
ATOM 599 N N . VAL A 1 83 ? -12.896 6.233 17.072 1.00 76.50 83 VAL A N 1
ATOM 600 C CA . VAL A 1 83 ? -13.254 5.156 16.154 1.00 76.50 83 VAL A CA 1
ATOM 601 C C . VAL A 1 83 ? -14.291 4.235 16.783 1.00 76.50 83 VAL A C 1
ATOM 603 O O . VAL A 1 83 ? -14.030 3.611 17.811 1.00 76.50 83 VAL A O 1
ATOM 606 N N . LEU A 1 84 ? -15.432 4.084 16.100 1.00 64.81 84 LEU A N 1
ATOM 607 C CA . LEU A 1 84 ? -16.462 3.087 16.405 1.00 64.81 84 LEU A CA 1
ATOM 608 C C . LEU A 1 84 ? -15.838 1.686 16.506 1.00 64.81 84 LEU A C 1
ATOM 610 O O . LEU A 1 84 ? -15.478 1.062 15.501 1.00 64.81 84 LEU A O 1
ATOM 614 N N . LYS A 1 85 ? -15.707 1.208 17.746 1.00 66.50 85 LYS A N 1
ATOM 615 C CA . LYS A 1 85 ? -15.232 -0.131 18.093 1.00 66.50 85 LYS A CA 1
ATOM 616 C C . LYS A 1 85 ? -16.337 -1.154 17.818 1.00 66.50 85 LYS A C 1
ATOM 618 O O . LYS A 1 85 ? -17.070 -1.531 18.720 1.00 66.50 85 LYS A O 1
ATOM 623 N N . ASN A 1 86 ? -16.440 -1.630 16.580 1.00 67.81 86 ASN A N 1
ATOM 624 C CA . ASN A 1 86 ? -17.290 -2.780 16.232 1.00 67.81 86 ASN A CA 1
ATOM 625 C C . ASN A 1 86 ? -16.536 -4.110 16.432 1.00 67.81 86 ASN A C 1
ATOM 627 O O . ASN A 1 86 ? -16.501 -4.963 15.547 1.00 67.81 86 ASN A O 1
ATOM 631 N N . PHE A 1 87 ? -15.860 -4.267 17.571 1.00 75.75 87 PHE A N 1
ATOM 632 C CA . PHE A 1 87 ? -15.107 -5.482 17.879 1.00 75.75 87 PHE A CA 1
ATOM 633 C C . PHE A 1 87 ? -15.988 -6.474 18.632 1.00 75.75 87 PHE A C 1
ATOM 635 O O . PHE A 1 87 ? -16.642 -6.100 19.600 1.00 75.75 87 PHE A O 1
ATOM 642 N N . VAL A 1 88 ? -15.970 -7.743 18.213 1.00 81.12 88 VAL A N 1
ATOM 643 C CA . VAL A 1 88 ? -16.587 -8.838 18.983 1.00 81.12 88 VAL A CA 1
ATOM 644 C C . VAL A 1 88 ? -15.769 -9.129 20.249 1.00 81.12 88 VAL A C 1
ATOM 646 O O . VAL A 1 88 ? -16.333 -9.457 21.284 1.00 81.12 88 VAL A O 1
ATOM 649 N N . TYR A 1 89 ? -14.445 -8.965 20.176 1.00 81.56 89 TYR A N 1
ATOM 650 C CA . TYR A 1 89 ? -13.508 -9.183 21.276 1.00 81.56 89 TYR A CA 1
ATOM 651 C C . TYR A 1 89 ? -12.315 -8.220 21.154 1.00 81.56 89 TYR A C 1
ATOM 653 O O . TYR A 1 89 ? -11.766 -8.063 20.061 1.00 81.56 89 TYR A O 1
ATOM 661 N N . ASP A 1 90 ? -11.929 -7.562 22.254 1.00 84.81 90 ASP A N 1
ATOM 662 C CA . ASP A 1 90 ? -10.827 -6.584 22.314 1.00 84.81 90 ASP A CA 1
ATOM 663 C C . ASP A 1 90 ? -9.820 -6.989 23.404 1.00 84.81 90 ASP A C 1
ATOM 665 O O . ASP A 1 90 ? -9.848 -6.488 24.529 1.00 84.81 90 ASP A O 1
ATOM 669 N N . ALA A 1 91 ? -8.896 -7.885 23.044 1.00 85.62 91 ALA A N 1
ATOM 670 C CA . ALA A 1 91 ? -7.824 -8.339 23.933 1.00 85.62 91 ALA A CA 1
ATOM 671 C C . ALA A 1 91 ? -6.923 -7.192 24.437 1.00 85.62 91 ALA A C 1
ATOM 673 O O . ALA A 1 91 ? -6.342 -7.290 25.514 1.00 85.62 91 ALA A O 1
ATOM 674 N N . LEU A 1 92 ? -6.805 -6.090 23.682 1.00 83.44 92 LEU A N 1
ATOM 675 C CA . LEU A 1 92 ? -5.983 -4.941 24.080 1.00 83.44 92 LEU A CA 1
ATOM 676 C C . LEU A 1 92 ? -6.626 -4.142 25.220 1.00 83.44 92 LEU A C 1
ATOM 678 O O . LEU A 1 92 ? -5.919 -3.522 26.015 1.00 83.44 92 LEU A O 1
ATOM 682 N N . GLU A 1 93 ? -7.956 -4.105 25.286 1.00 83.25 93 GLU A N 1
ATOM 683 C CA . GLU A 1 93 ? -8.682 -3.491 26.400 1.00 83.25 93 GLU A CA 1
ATOM 684 C C . GLU A 1 93 ? -8.589 -4.373 27.655 1.00 83.25 93 GLU A C 1
ATOM 686 O O . GLU A 1 93 ? -8.392 -3.846 28.752 1.00 83.25 93 GLU A O 1
ATOM 691 N N . GLU A 1 94 ? -8.682 -5.696 27.498 1.00 80.69 94 GLU A N 1
ATOM 692 C CA . GLU A 1 94 ? -8.556 -6.656 28.603 1.00 80.69 94 GLU A CA 1
ATOM 693 C C . GLU A 1 94 ? -7.161 -6.643 29.231 1.00 80.69 94 GLU A C 1
ATOM 695 O O . GLU A 1 94 ? -7.052 -6.500 30.448 1.00 80.69 94 GLU A O 1
ATOM 700 N N . ASP A 1 95 ? -6.102 -6.670 28.420 1.00 85.38 95 ASP A N 1
ATOM 701 C CA . ASP A 1 95 ? -4.716 -6.594 28.900 1.00 85.38 95 ASP A CA 1
ATOM 702 C C . ASP A 1 95 ? -4.456 -5.288 29.678 1.00 85.38 95 ASP A C 1
ATOM 704 O O . ASP A 1 95 ? -3.918 -5.278 30.787 1.00 85.38 95 ASP A O 1
ATOM 708 N N . LYS A 1 96 ? -4.975 -4.158 29.179 1.00 82.19 96 LYS A N 1
ATOM 709 C CA . LYS A 1 96 ? -4.909 -2.869 29.892 1.00 82.19 96 LYS A CA 1
ATOM 710 C C . LYS A 1 96 ? -5.692 -2.840 31.203 1.00 82.19 96 LYS A C 1
ATOM 712 O O . LYS A 1 96 ? -5.345 -2.049 32.082 1.00 82.19 96 LYS A O 1
ATOM 717 N N . ARG A 1 97 ? -6.781 -3.606 31.317 1.00 79.12 97 ARG A N 1
ATOM 718 C CA . ARG A 1 97 ? -7.555 -3.731 32.562 1.00 79.12 97 ARG A CA 1
ATOM 719 C C . ARG A 1 97 ? -6.837 -4.632 33.563 1.00 79.12 97 ARG A C 1
ATOM 721 O O . ARG A 1 97 ? -6.800 -4.266 34.732 1.00 79.12 97 ARG A O 1
ATOM 728 N N . GLY A 1 98 ? -6.230 -5.728 33.105 1.00 76.12 98 GLY A N 1
ATOM 729 C CA . GLY A 1 98 ? -5.409 -6.617 33.931 1.00 76.12 98 GLY A CA 1
ATOM 730 C C . GLY A 1 98 ? -4.173 -5.926 34.511 1.00 76.12 98 GLY A C 1
ATOM 731 O O . GLY A 1 98 ? -3.849 -6.138 35.669 1.00 76.12 98 GLY A O 1
ATOM 732 N N . LEU A 1 99 ? -3.549 -5.015 33.756 1.00 67.81 99 LEU A N 1
ATOM 733 C CA . LEU A 1 99 ? -2.421 -4.188 34.219 1.00 67.81 99 LEU A CA 1
ATOM 734 C C . LEU A 1 99 ? -2.804 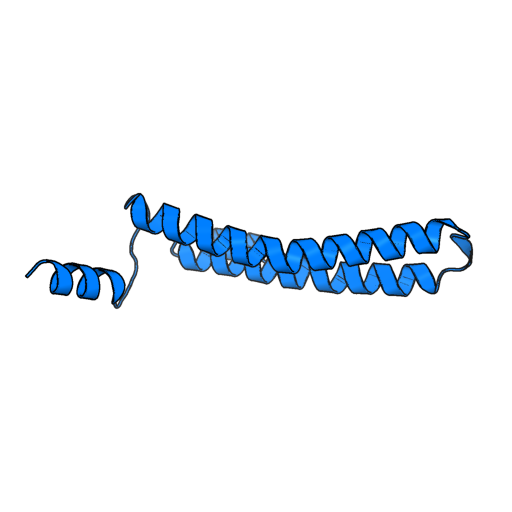-3.075 35.220 1.00 67.81 99 LEU A C 1
ATOM 736 O O . LEU A 1 99 ? -1.922 -2.388 35.732 1.00 67.81 99 LEU A O 1
ATOM 740 N N . ARG A 1 100 ? -4.101 -2.819 35.435 1.00 59.34 100 ARG A N 1
ATOM 741 C CA . ARG A 1 100 ? -4.614 -1.758 36.323 1.00 59.34 100 ARG A CA 1
ATOM 742 C C . ARG A 1 100 ? -5.128 -2.273 37.673 1.00 59.34 100 ARG A C 1
ATOM 744 O O . ARG A 1 100 ? -5.535 -1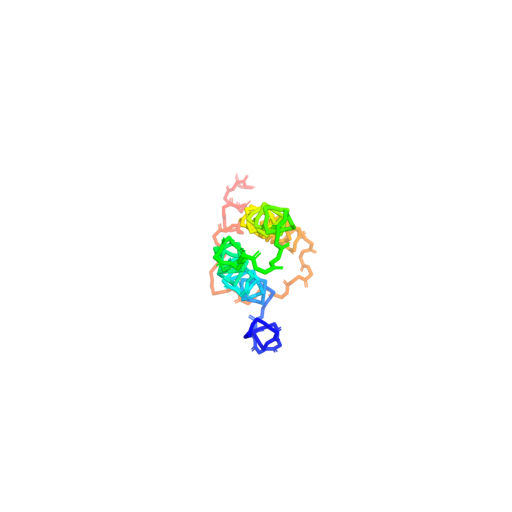.437 38.480 1.00 59.34 100 ARG A O 1
ATOM 751 N N . GLN A 1 101 ? -5.152 -3.589 37.883 1.00 50.72 101 GLN A N 1
ATOM 752 C CA . GLN A 1 101 ? -5.424 -4.220 39.181 1.00 50.72 101 GLN A CA 1
ATOM 753 C C . GLN A 1 101 ? -4.115 -4.570 39.882 1.00 50.72 101 GLN A C 1
ATOM 755 O O . GLN A 1 101 ? -4.119 -4.532 41.130 1.00 50.72 101 GLN A O 1
#

Secondary structure (DSSP, 8-state):
-HHHHHHHS-SHHHHHHHHHHHHHHHHHHHHHHHHHHHHH-GGGTTHHHHHHHHHHHHHHHHHHHHHHHHHHHHHHHHHH-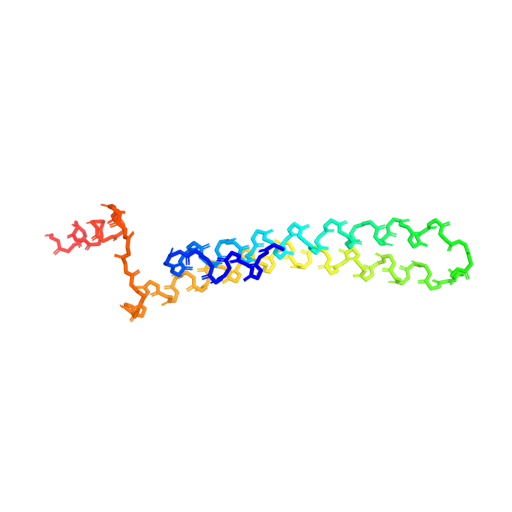-S----S--HHHHHHHHTT-

Foldseek 3Di:
DLVCQLVPDPWPLSNLVSNLVCQLVVQLVVLCVQLVVLCVDCVCPPVSNVSNVVSNVVNVCSVPVSVVVSVVVVVVCVVVVPIDPPDPDDVVVVVVVVVVD

Radius of gyration: 19.65 Å; chains: 1; bounding box: 37×18×68 Å

pLDDT: mean 88.79, std 8.84, range [50.72, 97.56]

Sequence (101 aa):
MGAIGMTRLQGFFNRVHAATVSAIGGSVTPLIGVSLLSLALEELGIRRFYVAGNSLTAALLILILAPAGTHALARAAYKSREVLKNFVYDALEEDKRGLRQ